Protein 8GN4 (pdb70)

Structure (mmCIF, N/CA/C/O backbone):
data_8GN4
#
_entry.id   8GN4
#
_cell.length_a   30.866
_cell.length_b   32.665
_cell.length_c   36.105
_cell.angle_alpha   105.990
_cell.angle_beta   90.460
_cell.angle_gamma   105.210
#
_symmetry.space_group_name_H-M   'P 1'
#
loop_
_entity.id
_entity.type
_entity.pdbx_description
1 polymer 'Zinc finger and BTB domain-containing protein 10'
2 polymer "DNA (5'-D(*TP*TP*AP*GP*GP*GP*TP*TP*AP*TP*A)-3')"
3 polymer "DNA (5'-D(*AP*TP*AP*TP*AP*AP*CP*CP*CP*TP*A)-3')"
4 non-polymer 'ZINC ION'
5 water water
#
loop_
_atom_site.group_PDB
_atom_site.id
_atom_site.type_symbol
_atom_site.label_atom_id
_atom_site.label_alt_id
_atom_site.label_comp_id
_atom_site.label_asym_id
_atom_site.label_entity_id
_atom_site.label_seq_id
_atom_site.pdbx_PDB_ins_code
_atom_site.Cartn_x
_atom_site.Cartn_y
_atom_site.Cartn_z
_atom_site.occupancy
_atom_site.B_iso_or_equiv
_atom_site.auth_seq_id
_atom_site.auth_comp_id
_atom_site.auth_asym_id
_atom_site.auth_atom_id
_atom_site.pdbx_PDB_model_num
ATOM 1 N N . ASN A 1 8 ? 17.960 -17.427 -2.470 1.00 31.54 720 ASN A N 1
ATOM 2 C CA . ASN A 1 8 ? 16.522 -17.464 -2.227 1.00 30.58 720 ASN A CA 1
ATOM 3 C C . ASN A 1 8 ? 16.047 -16.153 -1.606 1.00 28.95 720 ASN A C 1
ATOM 4 O O . ASN A 1 8 ? 16.392 -15.834 -0.468 1.00 28.45 720 ASN A O 1
ATOM 9 N N . LYS A 1 9 ? 15.245 -15.399 -2.361 1.00 28.47 721 LYS A N 1
ATOM 10 C CA . LYS A 1 9 ? 14.785 -14.091 -1.906 1.00 27.56 721 LYS A CA 1
ATOM 11 C C . LYS A 1 9 ? 13.761 -14.172 -0.781 1.00 25.53 721 LYS A C 1
ATOM 12 O O . LYS A 1 9 ? 13.388 -13.130 -0.232 1.00 25.17 721 LYS A O 1
ATOM 18 N N . LEU A 1 10 ? 13.295 -15.367 -0.426 1.00 24.53 722 LEU A N 1
ATOM 19 C CA . LEU A 1 10 ? 12.370 -15.541 0.684 1.00 23.03 722 LEU A CA 1
ATOM 20 C C . LEU A 1 10 ? 13.061 -16.009 1.958 1.00 21.85 722 LEU A C 1
ATOM 21 O O . LEU A 1 10 ? 12.398 -16.150 2.990 1.00 21.35 722 LEU A O 1
ATOM 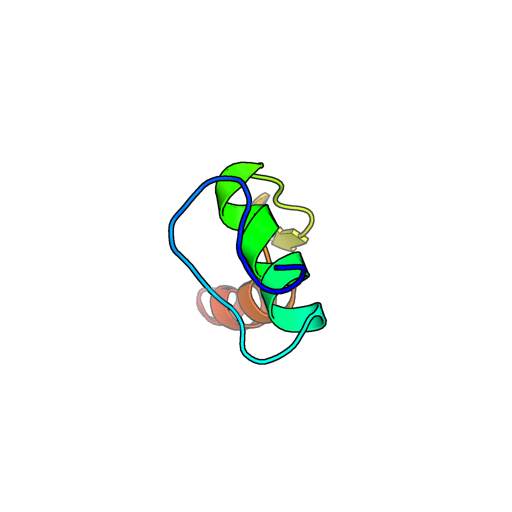26 N N . LYS A 1 11 ? 14.370 -16.243 1.914 1.00 21.26 723 LYS A N 1
ATOM 27 C CA . LYS A 1 11 ? 15.111 -16.719 3.073 1.00 20.13 723 LYS A CA 1
ATOM 28 C C . LYS A 1 11 ? 15.735 -15.552 3.825 1.00 17.61 723 LYS A C 1
ATOM 29 O O . LYS A 1 11 ? 16.302 -14.637 3.220 1.00 16.94 723 LYS A O 1
ATOM 35 N N . CYS A 1 12 ? 15.625 -15.593 5.149 1.00 16.11 724 CYS A N 1
ATOM 36 C CA . CYS A 1 12 ? 16.262 -14.578 5.969 1.00 15.08 724 CYS A CA 1
ATOM 37 C C . CYS A 1 12 ? 17.779 -14.697 5.857 1.00 15.77 724 CYS A C 1
ATOM 38 O O . CYS A 1 12 ? 18.321 -15.806 5.909 1.00 16.64 724 CYS A O 1
ATOM 41 N N . PRO A 1 13 ? 18.491 -13.581 5.687 1.00 15.87 725 PRO A N 1
ATOM 42 C CA . PRO A 1 13 ? 19.958 -13.640 5.641 1.00 16.82 725 PRO A CA 1
ATOM 43 C C . PRO A 1 13 ? 20.607 -13.856 6.997 1.00 17.36 725 PRO A C 1
ATOM 44 O O . PRO A 1 13 ? 21.830 -14.048 7.053 1.00 18.22 725 PRO A O 1
ATOM 48 N N . HIS A 1 14 ? 19.835 -13.837 8.085 1.00 16.52 726 HIS A N 1
ATOM 49 C CA . HIS A 1 14 ? 20.382 -13.946 9.428 1.00 17.81 726 HIS A CA 1
ATOM 50 C C . HIS A 1 14 ? 19.971 -15.215 10.162 1.00 18.69 726 HIS A C 1
ATOM 51 O O . HIS A 1 14 ? 20.523 -15.491 11.234 1.00 20.31 726 HIS A O 1
ATOM 58 N N . CYS A 1 15 ? 19.022 -15.984 9.633 1.00 18.24 727 CYS A N 1
ATOM 59 C CA . CYS A 1 15 ? 18.599 -17.223 10.274 1.00 18.34 727 CYS A CA 1
ATOM 60 C C . CYS A 1 15 ? 17.991 -18.133 9.213 1.00 18.23 727 CYS A C 1
ATOM 61 O O . CYS A 1 15 ? 17.923 -17.784 8.031 1.00 17.97 727 CYS A O 1
ATOM 64 N N . SER A 1 16 ? 17.556 -19.315 9.644 1.00 18.88 728 SER A N 1
ATOM 65 C CA . SER A 1 16 ? 17.037 -20.318 8.722 1.00 20.21 728 SER A CA 1
ATOM 66 C C . SER A 1 16 ? 15.586 -20.077 8.325 1.00 19.18 728 SER A C 1
ATOM 67 O O . SER A 1 16 ? 15.025 -20.892 7.584 1.00 19.81 728 SER A O 1
ATOM 70 N N . TYR A 1 17 ? 14.973 -18.990 8.785 1.00 17.55 729 TYR A N 1
ATOM 71 C CA . TYR A 1 17 ? 13.573 -18.734 8.475 1.00 16.75 729 TYR A CA 1
ATOM 72 C C . TYR A 1 17 ? 13.379 -18.495 6.983 1.00 16.16 729 TYR A C 1
ATOM 73 O O . TYR A 1 17 ? 14.135 -17.753 6.350 1.00 15.60 729 TYR A O 1
ATOM 82 N N . VAL A 1 18 ? 12.346 -19.125 6.426 1.00 16.82 730 VAL A N 1
ATOM 83 C CA . VAL A 1 18 ? 11.968 -18.961 5.026 1.00 17.08 730 VAL A CA 1
ATOM 84 C C . VAL A 1 18 ? 10.494 -18.589 4.990 1.00 16.88 730 VAL A C 1
ATOM 85 O O . VAL A 1 18 ? 9.645 -19.361 5.450 1.00 17.29 730 VAL A O 1
ATOM 89 N N . ALA A 1 19 ? 10.192 -17.414 4.450 1.00 16.22 731 ALA A N 1
ATOM 90 C CA . ALA A 1 19 ? 8.830 -16.909 4.407 1.00 16.78 731 ALA A CA 1
ATOM 91 C C . ALA A 1 19 ? 8.091 -17.436 3.184 1.00 18.40 731 ALA A C 1
ATOM 92 O O . ALA A 1 19 ? 8.695 -17.778 2.163 1.00 18.46 731 ALA A O 1
ATOM 94 N N . LYS A 1 20 ? 6.764 -17.500 3.300 1.00 19.42 732 LYS A N 1
ATOM 95 C CA . LYS A 1 20 ? 5.944 -17.831 2.142 1.00 21.46 732 LYS A CA 1
ATOM 96 C C . LYS A 1 20 ? 5.832 -16.646 1.193 1.00 21.62 732 LYS A C 1
ATOM 97 O O . LYS A 1 20 ? 5.848 -16.821 -0.031 1.00 22.17 732 LYS A O 1
ATOM 103 N N . TYR A 1 21 ? 5.728 -15.438 1.740 1.00 21.35 733 TYR A N 1
ATOM 104 C CA . TYR A 1 21 ? 5.605 -14.217 0.961 1.00 22.46 733 TYR A CA 1
ATOM 105 C C . TYR A 1 21 ? 6.755 -13.278 1.290 1.00 20.98 733 TYR A C 1
ATOM 106 O O . TYR A 1 21 ? 7.29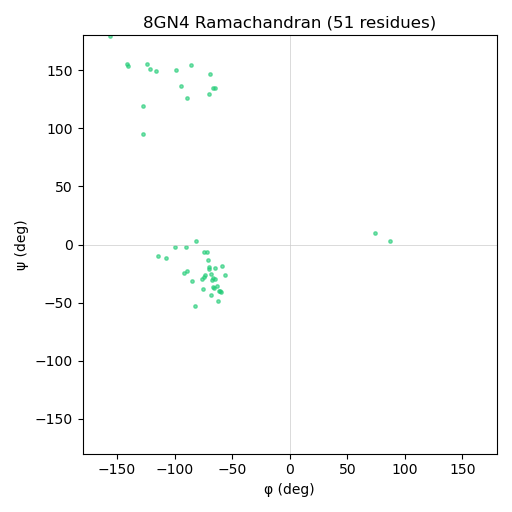1 -13.294 2.402 1.00 20.08 733 TYR A O 1
ATOM 115 N N . ARG A 1 22 ? 7.127 -12.453 0.307 1.00 20.67 734 ARG A N 1
ATOM 116 C CA . ARG A 1 22 ? 8.232 -11.520 0.500 1.00 19.71 734 ARG A CA 1
ATOM 117 C C . ARG A 1 22 ? 7.923 -10.513 1.604 1.00 16.59 734 ARG A C 1
ATOM 118 O O . ARG A 1 22 ? 8.816 -10.119 2.364 1.00 14.90 734 ARG A O 1
ATOM 126 N N . ARG A 1 23 ? 6.661 -10.094 1.716 1.00 15.64 735 ARG A N 1
ATOM 127 C CA . ARG A 1 23 ? 6.304 -9.101 2.723 1.00 14.37 735 ARG A CA 1
ATOM 128 C C . ARG A 1 23 ? 6.456 -9.651 4.136 1.00 12.11 735 ARG A C 1
ATOM 129 O O . ARG A 1 23 ? 6.740 -8.891 5.068 1.00 11.19 735 ARG A O 1
ATOM 137 N N . THR A 1 24 ? 6.284 -10.963 4.313 1.00 11.56 736 THR A N 1
ATOM 138 C CA . THR A 1 24 ? 6.438 -11.569 5.629 1.00 10.39 736 THR A CA 1
ATOM 139 C C . THR A 1 24 ? 7.904 -11.706 6.016 1.00 10.31 736 THR A C 1
ATOM 140 O O . THR A 1 24 ? 8.236 -11.664 7.207 1.00 9.59 736 THR A O 1
ATOM 144 N N . LEU A 1 25 ? 8.791 -11.865 5.033 1.00 11.01 737 LEU A N 1
ATOM 145 C CA . LEU A 1 25 ? 10.217 -11.856 5.332 1.00 11.64 737 LEU A CA 1
ATOM 146 C C . LEU A 1 25 ? 10.671 -10.467 5.760 1.00 12.49 737 LEU A C 1
ATOM 147 O O . LEU A 1 25 ? 11.426 -10.328 6.728 1.00 12.79 737 LEU A O 1
ATOM 152 N N . LYS A 1 26 ? 10.206 -9.427 5.059 1.00 13.61 738 LYS A N 1
ATOM 153 C CA . LYS A 1 26 ? 10.571 -8.060 5.422 1.00 15.01 738 LYS A CA 1
ATOM 154 C C . LYS A 1 26 ? 10.120 -7.723 6.837 1.00 14.19 738 LYS A C 1
ATOM 155 O O . LYS A 1 26 ? 10.843 -7.052 7.584 1.00 14.39 738 LYS A O 1
ATOM 161 N N . ARG A 1 27 ? 8.924 -8.175 7.223 1.00 13.12 739 ARG A N 1
ATOM 162 C CA . ARG A 1 27 ? 8.477 -7.990 8.600 1.00 12.09 739 ARG A CA 1
ATOM 163 C C . ARG A 1 27 ? 9.350 -8.779 9.567 1.00 11.92 739 ARG A C 1
ATOM 164 O O . ARG A 1 27 ? 9.661 -8.303 10.666 1.00 11.64 739 ARG A O 1
ATOM 172 N N . HIS A 1 28 ? 9.769 -9.980 9.164 1.00 12.26 740 HIS A N 1
ATOM 173 C CA . HIS A 1 28 ? 10.579 -10.825 10.034 1.00 12.82 740 HIS A CA 1
ATOM 174 C C . HIS A 1 28 ? 11.960 -10.231 10.279 1.00 12.37 740 HIS A C 1
ATOM 175 O O . HIS A 1 28 ? 12.535 -10.437 11.354 1.00 12.21 740 HIS A O 1
ATOM 182 N N . LEU A 1 29 ? 12.503 -9.488 9.308 1.00 12.57 741 LEU A N 1
ATOM 183 C CA . LEU A 1 29 ? 13.833 -8.904 9.462 1.00 13.57 741 LEU A CA 1
ATOM 184 C C . LEU A 1 29 ? 13.935 -8.025 10.703 1.00 13.91 741 LEU A C 1
ATOM 185 O O . LEU A 1 29 ? 15.026 -7.862 11.259 1.00 13.42 741 LEU A O 1
ATOM 190 N N . LEU A 1 30 ? 12.813 -7.459 11.154 1.00 14.38 742 LEU A N 1
ATOM 191 C CA . LEU A 1 30 ? 12.829 -6.570 12.309 1.00 15.09 742 LEU A CA 1
ATOM 192 C C . LEU A 1 30 ? 13.236 -7.281 13.593 1.00 14.51 742 LEU A C 1
ATOM 193 O O . LEU A 1 30 ? 13.650 -6.616 14.546 1.00 15.23 742 LEU A O 1
ATOM 198 N N . ILE A 1 31 ? 13.127 -8.611 13.651 1.00 13.92 743 ILE A N 1
ATOM 199 C CA . ILE A 1 31 ? 13.568 -9.318 14.850 1.00 14.88 743 ILE A CA 1
ATOM 200 C C . ILE A 1 31 ? 15.082 -9.253 14.985 1.00 15.81 743 ILE A C 1
ATOM 201 O O . ILE A 1 31 ? 15.614 -9.345 16.098 1.00 15.92 743 ILE A O 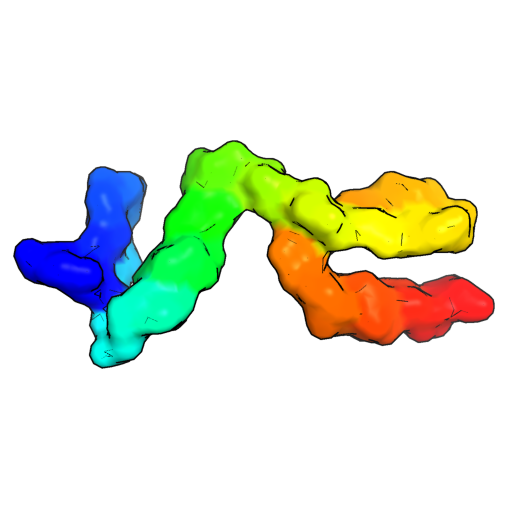1
ATOM 206 N N . HIS A 1 32 ? 15.799 -9.085 13.871 1.00 16.38 744 HIS A N 1
ATOM 207 C CA . HIS A 1 32 ? 17.254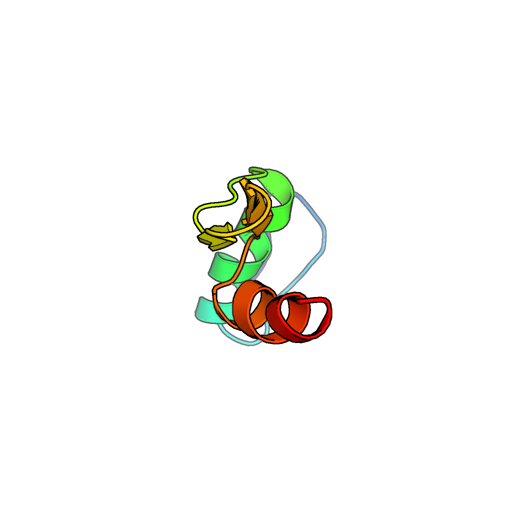 -9.048 13.898 1.00 18.19 744 HIS A CA 1
ATOM 208 C C . HIS A 1 32 ? 17.815 -7.640 14.038 1.00 19.63 744 HIS A C 1
ATOM 209 O O . HIS A 1 32 ? 18.945 -7.482 14.518 1.00 20.89 744 HIS A O 1
ATOM 216 N N . THR A 1 33 ? 17.062 -6.621 13.624 1.00 19.67 745 THR A N 1
ATOM 217 C CA . THR A 1 33 ? 17.500 -5.239 13.760 1.00 22.11 745 THR A CA 1
ATOM 218 C C . THR A 1 33 ? 17.083 -4.615 15.083 1.00 22.75 745 THR A C 1
ATOM 219 O O . THR A 1 33 ? 17.718 -3.650 15.523 1.00 23.83 745 THR A O 1
ATOM 223 N N . GLY A 1 34 ? 16.040 -5.139 15.724 1.00 22.26 746 GLY A N 1
ATOM 224 C CA . GLY A 1 34 ? 15.579 -4.598 16.986 1.00 23.22 746 GLY A CA 1
ATOM 225 C C . GLY A 1 34 ? 14.842 -3.283 16.892 1.00 24.37 746 GLY A C 1
ATOM 226 O O . GLY A 1 34 ? 14.583 -2.661 17.927 1.00 25.27 746 GLY A O 1
ATOM 227 N N . VAL A 1 35 ? 14.494 -2.837 15.686 1.00 24.61 747 VAL A N 1
ATOM 228 C CA . VAL A 1 35 ? 13.815 -1.558 15.525 1.00 25.60 747 VAL A CA 1
ATOM 229 C C . VAL A 1 35 ? 12.394 -1.660 16.063 1.00 24.95 747 VAL A C 1
ATOM 230 O O . VAL A 1 35 ? 11.649 -2.588 15.721 1.00 24.26 747 VAL A O 1
ATOM 234 N N . ARG A 1 36 ? 12.017 -0.707 16.915 1.00 25.80 748 ARG A N 1
ATOM 235 C CA . ARG A 1 36 ? 10.672 -0.616 17.484 1.00 25.66 748 ARG A CA 1
ATOM 236 C C . ARG A 1 36 ? 10.159 0.797 17.219 1.00 25.93 748 ARG A C 1
ATOM 237 O O . ARG A 1 36 ? 10.438 1.720 17.990 1.00 26.29 748 ARG A O 1
ATOM 245 N N . SER A 1 37 ? 9.403 0.963 16.136 1.00 25.42 749 SER A N 1
ATOM 246 C CA . SER A 1 37 ? 8.992 2.281 15.672 1.00 26.20 749 SER A CA 1
ATOM 247 C C . SER A 1 37 ? 7.670 2.753 16.265 1.00 25.33 749 SER A C 1
ATOM 248 O O . SER A 1 37 ? 7.247 3.875 15.971 1.00 26.60 749 SER A O 1
ATOM 251 N N . PHE A 1 38 ? 7.007 1.939 17.082 1.00 23.71 750 PHE A N 1
ATOM 252 C CA . PHE A 1 38 ? 5.738 2.312 17.688 1.00 23.76 750 PHE A CA 1
ATOM 253 C C . PHE A 1 38 ? 5.884 2.383 19.201 1.00 22.83 750 PHE A C 1
ATOM 254 O O . PHE A 1 38 ? 6.686 1.660 19.799 1.00 22.23 750 PHE A O 1
ATOM 262 N N . SER A 1 39 ? 5.096 3.261 19.818 1.00 22.65 751 SER A N 1
ATOM 263 C CA . SER A 1 39 ? 5.168 3.475 21.254 1.00 21.80 751 SER A CA 1
ATOM 264 C C . SER A 1 39 ? 3.771 3.688 21.817 1.00 21.14 751 SER A C 1
ATOM 265 O O . SER A 1 39 ? 2.846 4.096 21.110 1.00 21.02 751 SER A O 1
ATOM 268 N N . CYS A 1 40 ? 3.631 3.396 23.108 1.00 20.29 752 CYS A N 1
ATOM 269 C CA . CYS A 1 40 ? 2.417 3.704 23.848 1.00 20.13 752 CYS A CA 1
ATOM 270 C C . CYS A 1 40 ? 2.543 5.104 24.436 1.00 20.88 752 CYS A C 1
ATOM 271 O O . CYS A 1 40 ? 3.525 5.411 25.121 1.00 20.67 752 CYS A O 1
ATOM 274 N N . ASP A 1 41 ? 1.556 5.957 24.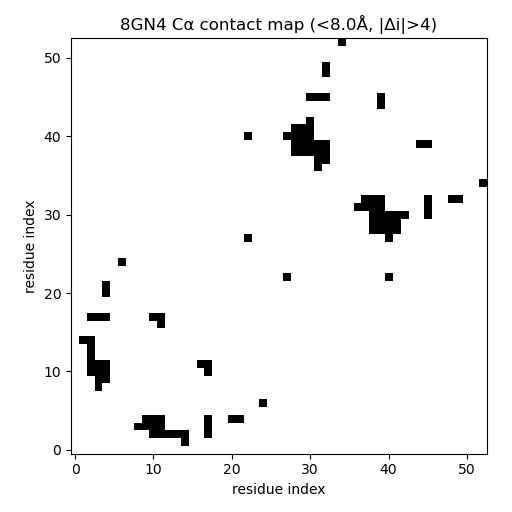150 1.00 22.13 753 ASP A N 1
ATOM 275 C CA . ASP A 1 41 ? 1.614 7.340 24.609 1.00 23.60 753 ASP A CA 1
ATOM 276 C C . ASP A 1 41 ? 1.428 7.463 26.114 1.00 22.77 753 ASP A C 1
ATOM 277 O O . ASP A 1 41 ? 1.831 8.478 26.694 1.00 23.62 753 ASP A O 1
ATOM 282 N N . ILE A 1 42 ? 0.831 6.459 26.756 1.00 21.32 754 ILE A N 1
ATOM 283 C CA . ILE A 1 42 ? 0.570 6.548 28.187 1.00 21.58 754 ILE A CA 1
ATOM 284 C C . ILE A 1 42 ? 1.808 6.177 28.996 1.00 20.83 754 ILE A C 1
ATOM 285 O O . ILE A 1 42 ? 2.236 6.932 29.875 1.00 21.47 754 ILE A O 1
ATOM 290 N N . CYS A 1 43 ? 2.399 5.008 28.733 1.00 19.35 755 CYS A N 1
ATOM 291 C CA . CYS A 1 43 ? 3.507 4.533 29.554 1.00 19.12 755 CYS A CA 1
ATOM 292 C C . CYS A 1 43 ? 4.865 4.603 28.871 1.00 19.09 755 CYS A C 1
ATOM 293 O O . CYS A 1 43 ? 5.885 4.442 29.553 1.00 19.49 755 CYS A O 1
ATOM 296 N N . GLY A 1 44 ? 4.913 4.852 27.564 1.00 18.73 756 GLY A N 1
ATOM 297 C CA . GLY A 1 44 ? 6.168 5.043 26.871 1.00 18.77 756 GLY A CA 1
ATOM 298 C C . GLY A 1 44 ? 6.837 3.783 26.368 1.00 18.20 756 GLY A C 1
ATOM 299 O O . GLY A 1 44 ? 7.947 3.867 25.821 1.00 18.34 756 GLY A O 1
ATOM 300 N N . LYS A 1 45 ? 6.211 2.622 26.536 1.00 17.83 757 LYS A N 1
ATOM 301 C CA . LYS A 1 45 ? 6.800 1.377 26.067 1.00 18.10 757 LYS A CA 1
ATOM 302 C C . LYS A 1 45 ? 6.804 1.322 24.544 1.00 17.84 757 LYS A C 1
ATOM 303 O O . LYS A 1 45 ? 5.911 1.850 23.877 1.00 17.35 757 LYS A O 1
ATOM 309 N N . LEU A 1 46 ? 7.829 0.675 23.996 1.00 18.10 758 LEU A N 1
ATOM 310 C CA . LEU A 1 46 ? 8.029 0.586 22.557 1.00 18.30 758 LEU A CA 1
ATOM 311 C C . LEU A 1 46 ? 7.527 -0.753 22.028 1.00 18.25 758 LEU A C 1
ATOM 312 O O . LEU A 1 46 ? 7.542 -1.766 22.731 1.00 18.05 758 LEU A O 1
ATOM 317 N N . PHE A 1 47 ? 7.082 -0.746 20.772 1.00 19.00 759 PHE A N 1
ATOM 318 C CA . PHE A 1 47 ? 6.504 -1.928 20.149 1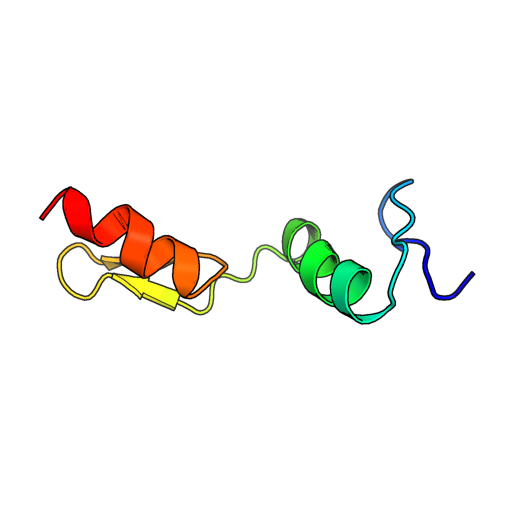.00 19.50 759 PHE A CA 1
ATOM 319 C C . PHE A 1 47 ? 6.965 -2.021 18.702 1.00 20.87 759 PHE A C 1
ATOM 320 O O . PHE A 1 47 ? 7.286 -1.011 18.070 1.00 21.30 759 PHE A O 1
ATOM 328 N N . THR A 1 48 ? 6.998 -3.249 18.186 1.00 21.90 760 THR A N 1
ATOM 329 C CA . THR A 1 48 ? 7.459 -3.492 16.825 1.00 22.93 760 THR A CA 1
ATOM 330 C C . THR A 1 48 ? 6.366 -3.297 15.786 1.00 23.65 760 THR A C 1
ATOM 331 O O . THR A 1 48 ? 6.663 -2.895 14.655 1.00 24.17 760 THR A O 1
ATOM 335 N N . ARG A 1 49 ? 5.113 -3.570 16.137 1.00 24.51 761 ARG A N 1
ATOM 336 C CA . ARG A 1 49 ? 3.983 -3.378 15.243 1.00 25.37 761 ARG A CA 1
ATOM 337 C C . ARG A 1 49 ? 2.959 -2.459 15.895 1.00 26.74 761 ARG A C 1
ATOM 338 O O . ARG A 1 49 ? 2.878 -2.357 17.122 1.00 26.99 761 ARG A O 1
ATOM 346 N N . ARG A 1 50 ? 2.164 -1.791 15.054 1.00 27.72 762 ARG A N 1
ATOM 347 C CA . ARG A 1 50 ? 1.112 -0.930 15.581 1.00 28.69 762 ARG A CA 1
ATOM 348 C C . ARG A 1 50 ? -0.043 -1.746 16.147 1.00 27.70 762 ARG A C 1
ATOM 349 O O . ARG A 1 50 ? -0.762 -1.269 17.034 1.00 27.98 762 ARG A O 1
ATOM 357 N N . GLU A 1 51 ? -0.233 -2.975 15.657 1.00 26.40 763 GLU A N 1
ATOM 358 C CA . GLU A 1 51 ? -1.216 -3.864 16.265 1.00 25.80 763 GLU A CA 1
ATOM 359 C C . GLU A 1 51 ? -0.821 -4.226 17.689 1.00 23.55 763 GLU A C 1
ATOM 360 O O . GLU A 1 51 ? -1.691 -4.478 18.531 1.00 24.13 763 GLU A O 1
ATOM 366 N N . HIS A 1 52 ? 0.482 -4.253 17.978 1.00 21.48 764 HIS A N 1
ATOM 367 C CA . HIS A 1 52 ? 0.933 -4.541 19.335 1.00 20.30 764 HIS A CA 1
ATOM 368 C C . HIS A 1 52 ? 0.540 -3.426 20.295 1.00 19.54 764 HIS A C 1
ATOM 369 O O . HIS A 1 52 ? 0.195 -3.691 21.453 1.0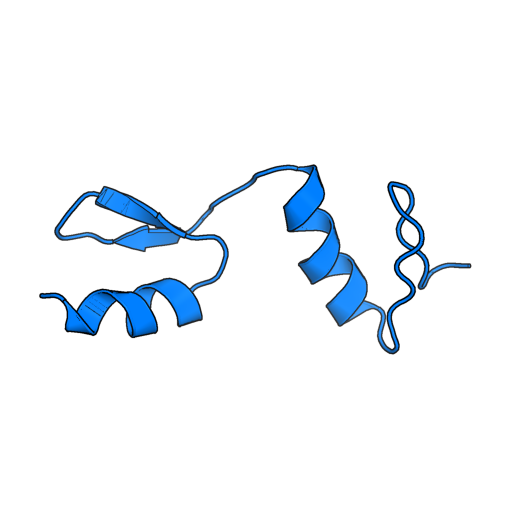0 19.50 764 HIS A O 1
ATOM 376 N N . VAL A 1 53 ? 0.582 -2.173 19.832 1.00 19.04 765 VAL A N 1
ATOM 377 C CA . VAL A 1 53 ? 0.165 -1.053 20.673 1.00 19.97 765 VAL A CA 1
ATOM 378 C C . VAL A 1 53 ? -1.304 -1.196 21.048 1.00 21.27 765 VAL A C 1
ATOM 379 O O . VAL A 1 53 ? -1.679 -1.079 22.221 1.00 21.76 765 VAL A O 1
ATOM 383 N N . LYS A 1 54 ? -2.157 -1.455 20.053 1.00 22.26 766 LYS A N 1
ATOM 384 C CA . LYS A 1 54 ? -3.580 -1.645 20.321 1.00 24.05 766 LYS A CA 1
ATOM 385 C C . LYS A 1 54 ? -3.809 -2.809 21.275 1.00 24.52 766 LYS A C 1
ATOM 386 O O . LYS A 1 54 ? -4.652 -2.729 22.177 1.00 25.49 766 LYS A O 1
ATOM 392 N N . GLN A 1 55 ? -3.065 -3.901 21.088 1.00 24.20 767 GLN A N 1
ATOM 393 C CA . GLN A 1 55 ? -3.141 -5.030 22.009 1.00 25.00 767 GLN A CA 1
ATOM 394 C C . GLN A 1 55 ? -2.717 -4.620 23.414 1.00 25.24 767 GLN A C 1
ATOM 395 O O . GLN A 1 55 ? -3.333 -5.032 24.404 1.00 26.06 767 GLN A O 1
ATOM 401 N N . HIS A 1 56 ? -1.677 -3.789 23.517 1.00 24.69 768 HIS A N 1
ATOM 402 C CA . HIS A 1 56 ? -1.163 -3.363 24.813 1.00 25.31 768 HIS A CA 1
ATOM 403 C C . HIS A 1 56 ? -2.065 -2.341 25.490 1.00 25.76 768 HIS A C 1
ATOM 404 O O . HIS A 1 56 ? -2.090 -2.269 26.723 1.00 25.96 768 HIS A O 1
ATOM 411 N N . SER A 1 57 ? -2.816 -1.558 24.710 1.00 26.43 769 SER A N 1
ATOM 412 C CA . SER A 1 57 ? -3.632 -0.486 25.271 1.00 28.13 769 SER A CA 1
ATOM 413 C C . SER A 1 57 ? -4.646 -0.987 26.292 1.00 29.91 769 SER A C 1
ATOM 414 O O . SER A 1 57 ? -5.151 -0.189 27.089 1.00 31.05 769 SER A O 1
ATOM 417 N N . LEU A 1 58 ? -4.94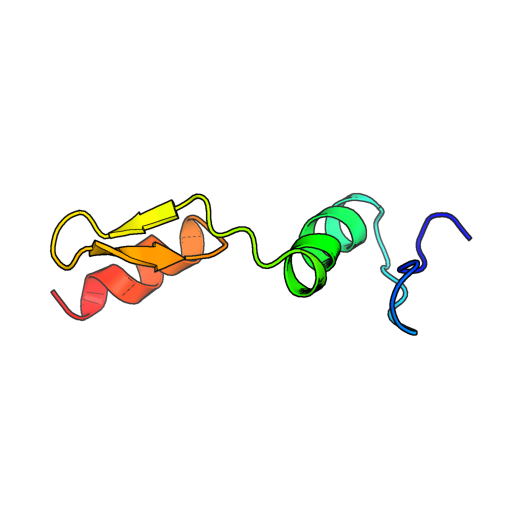5 -2.288 26.297 1.00 30.41 770 LEU A N 1
ATOM 418 C CA . LEU A 1 58 ? -5.962 -2.821 27.196 1.00 32.24 770 LEU A CA 1
ATOM 419 C C . LEU A 1 58 ? -5.522 -2.800 28.655 1.00 32.51 770 LEU A C 1
ATOM 420 O O . LEU A 1 58 ? -6.376 -2.862 29.546 1.00 33.86 770 LEU A O 1
ATOM 425 N N . VAL A 1 59 ? -4.217 -2.711 28.927 1.00 31.30 771 VAL A N 1
ATOM 426 C CA . VAL A 1 59 ? -3.756 -2.548 30.302 1.00 31.95 771 VAL A CA 1
ATOM 427 C C . VAL A 1 59 ? -4.064 -1.166 30.854 1.00 32.61 771 VAL A C 1
ATOM 428 O O . VAL A 1 59 ? -3.964 -0.956 32.068 1.00 33.66 771 VAL A O 1
ATOM 432 N N . HIS A 1 60 ? -4.434 -0.220 29.997 1.00 32.41 772 HIS A N 1
ATOM 433 C CA . HIS A 1 60 ? -4.767 1.127 30.439 1.00 33.68 772 HIS A CA 1
ATOM 434 C C . HIS A 1 60 ? -6.276 1.347 30.401 1.00 35.41 772 HIS A C 1
ATOM 435 O O . HIS A 1 60 ? -6.809 2.183 31.131 1.00 36.66 772 HIS A O 1
#

Foldseek 3Di:
DLQAAPVDRDGDPDNVVNVLVCCVVVVDFPDAAPPPGDTHNDPVVNVVVVVVD

Solvent-accessible surface area: 4546 Å² total; per-residue (Å²): 136,176,58,92,0,99,119,44,102,75,81,3,163,115,130,176,35,3,110,114,28,33,62,118,70,85,56,76,129,89,63,54,9,145,130,58,49,128,96,28,42,76,173,100,54,36,161,129,26,51,150,107,104

GO terms:
  GO:0000781 chromosome, telomeric region (C, IDA)
  GO:0042162 telomeric repeat DNA binding (F, IDA)
  GO:0005515 protein binding (F, IPI)
  GO:0005654 nucleoplasm (C, IDA)

B-factor: mean 24.66, std 6.87, range [9.59, 54.17]

Radius of gyration: 13.75 Å; Cα contacts (8 Å, |Δi|>4): 53; chains: 1; bounding box: 26×28×33 Å

Sequence (53 aa):
NKLKCPHCSYVAKYRRTLKRHLLIHTGVRSFSCDICGKLFTRREHVKQHSLVH

Organism: Homo sapiens (NCBI:txid9606)

Nearest PDB structures (foldseek):
  8gn4-assembly1_A  TM=1.019E+00  e=4.780E-11  Homo sapiens
  7y3m-assembly2_C  TM=8.756E-01  e=3.188E-05  Homo sapiens
  8a4i-assembly2_J  TM=8.896E-01  e=9.401E-05  Mus musculus
  7y3m-assembly1_A  TM=8.424E-01  e=7.046E-05  Homo sapiens
  8sst-assembly1_A  TM=9.028E-01  e=1.933E-04  Homo sapiens

Secondary structure (DSSP, 8-state):
-TTB-SSSS-B-SSHHHHHHHTHHHH----EE-TTT--EESSHHHHHHHGGG-

InterPro domains:
  IPR000210 BTB/POZ domain [PF00651] (354-461)
  IPR000210 BTB/POZ domain [PS50097] (364-433)
  IPR000210 BTB/POZ domain [SM00225] (364-463)
  IPR011333 SKP1/BTB/POZ domain superfamily [G3DSA:3.30.710.10] (341-482)
  IPR011333 SKP1/BTB/POZ domain superfamily [SSF54695] (342-461)
  IPR013087 Zinc finger C2H2-type [PS00028] (752-772)
  IPR013087 Zinc finger C2H2-type [PS50157] (722-749)
  IPR013087 Zinc finger C2H2-type [PS50157] (750-777)
  IPR013087 Zinc finger C2H2-type [SM00355] (722-744)
  IPR013087 Zinc finger C2H2-type [SM00355] (750-772)
  IPR036236 Zinc finger C2H2 superfamily [SSF57667] (734-787)
  IPR050457 Zinc finger and BTB domain-containing [PTHR46105] (339-802)